Protein AF-A0AAE1MBM4-F1 (afdb_monomer_lite)

InterPro domains:
  IPR029063 S-adenosyl-L-methionine-dependent methyltransferase superfamily [G3DSA:3.40.50.150] (3-66)
  IPR029063 S-adenosyl-L-methionine-dependent methyltransferase superfamily [SSF53335] (1-65)

Secondary structure (DSSP, 8-state):
-GGGGHHHHHHHHHHSPPPPHHHHHHHHTTSS--SEEEEET-TTSHHHHHHHTT-SEEEEE-SS--

Foldseek 3Di:
DQVVCPVVLVVCVVPPDADDLVVLVVVLVPDPDQAEDEAEQCRVVRVVVSSVVGHVYYHYDHPHDD

Radius of gyration: 13.25 Å; chains: 1; bounding box: 31×20×35 Å

Organism: NCBI:txid499986

pLDDT: mean 87.33, std 11.78, range [49.25, 98.06]

Sequence (66 aa):
MAEHFLKQAKQYSDSRPSYPSQLFCFIASKTPSHQLAWDVGTGTVQAAQSLAEIYENVIGTDASEK

Structure (mmCIF, N/CA/C/O backbone):
data_AF-A0AAE1MBM4-F1
#
_entry.id   AF-A0AAE1MBM4-F1
#
loop_
_atom_site.group_PDB
_atom_site.id
_atom_site.type_symbol
_atom_site.label_atom_id
_atom_site.label_alt_id
_atom_site.label_comp_id
_atom_site.label_asym_id
_atom_site.label_entity_id
_atom_site.label_seq_id
_atom_site.pdbx_PDB_ins_code
_atom_site.Cartn_x
_atom_site.Cartn_y
_atom_site.Cartn_z
_atom_site.occupancy
_atom_site.B_iso_or_equiv
_atom_site.auth_seq_id
_atom_site.auth_comp_id
_atom_site.auth_asym_id
_atom_site.auth_atom_id
_atom_site.pdbx_PDB_model_num
ATOM 1 N N . MET A 1 1 ? 21.783 6.128 -10.090 1.00 49.25 1 MET A N 1
ATOM 2 C CA . MET A 1 1 ? 21.229 4.756 -10.219 1.00 49.25 1 MET A CA 1
ATOM 3 C C . MET A 1 1 ? 19.740 4.786 -10.563 1.00 49.25 1 MET A C 1
ATOM 5 O O . MET A 1 1 ? 19.363 4.082 -11.487 1.00 49.25 1 MET A O 1
ATOM 9 N N . ALA A 1 2 ? 18.919 5.613 -9.900 1.00 57.59 2 ALA A N 1
ATOM 10 C CA . ALA A 1 2 ? 17.477 5.685 -10.165 1.00 57.59 2 ALA A CA 1
ATOM 11 C C . ALA A 1 2 ? 17.092 6.266 -11.548 1.00 57.59 2 ALA A C 1
ATOM 13 O O . ALA A 1 2 ? 16.143 5.790 -12.162 1.00 57.59 2 ALA A O 1
ATOM 14 N N . GLU A 1 3 ? 17.867 7.207 -12.103 1.00 59.09 3 GLU A N 1
ATOM 15 C CA . GLU A 1 3 ? 17.556 7.840 -13.403 1.00 59.09 3 GLU A CA 1
ATOM 16 C C . GLU A 1 3 ? 17.584 6.891 -14.616 1.00 59.09 3 GLU A C 1
ATOM 18 O O . GLU A 1 3 ? 16.959 7.161 -15.642 1.00 59.09 3 GLU A O 1
ATOM 23 N N . HIS A 1 4 ? 18.283 5.753 -14.523 1.00 62.56 4 HIS A N 1
ATOM 24 C CA . HIS A 1 4 ? 18.444 4.841 -15.660 1.00 62.56 4 HIS A CA 1
ATOM 25 C C . HIS A 1 4 ? 17.139 4.174 -16.109 1.00 62.56 4 HIS A C 1
ATOM 27 O O . HIS A 1 4 ? 17.074 3.707 -17.245 1.00 62.56 4 HIS A O 1
ATOM 33 N N . PHE A 1 5 ? 16.112 4.158 -15.253 1.00 67.31 5 PHE A N 1
ATOM 34 C CA . PHE A 1 5 ? 14.856 3.446 -15.499 1.00 67.31 5 PHE A CA 1
ATOM 35 C C . PHE A 1 5 ? 13.670 4.359 -15.823 1.00 67.31 5 PHE A C 1
ATOM 37 O O . PHE A 1 5 ? 12.569 3.862 -16.058 1.00 67.31 5 PHE A O 1
ATOM 44 N N . LEU A 1 6 ? 13.877 5.679 -15.909 1.00 68.25 6 LEU A N 1
ATOM 45 C CA . LEU A 1 6 ? 12.806 6.644 -16.193 1.00 68.25 6 LEU A CA 1
ATOM 46 C C . LEU A 1 6 ? 12.094 6.345 -17.522 1.00 68.25 6 LEU A C 1
ATOM 48 O O . LEU A 1 6 ? 10.870 6.398 -17.611 1.00 68.25 6 LEU A O 1
ATOM 52 N N . LYS A 1 7 ? 12.845 5.941 -18.557 1.00 70.12 7 LYS A N 1
ATOM 53 C CA . LYS A 1 7 ? 12.266 5.576 -19.864 1.00 70.12 7 LYS A CA 1
ATOM 54 C C . LYS A 1 7 ? 11.434 4.292 -19.807 1.00 70.12 7 LYS A C 1
ATOM 56 O O . LYS A 1 7 ? 10.480 4.153 -20.567 1.00 70.12 7 LYS A O 1
ATOM 61 N N . GLN A 1 8 ? 11.786 3.363 -18.921 1.00 81.12 8 GLN A N 1
ATOM 62 C CA . GLN A 1 8 ? 11.098 2.084 -18.753 1.00 81.12 8 GLN A CA 1
ATOM 63 C C . GLN A 1 8 ? 9.938 2.173 -17.758 1.00 81.12 8 GLN A C 1
ATOM 65 O O . GLN A 1 8 ? 9.072 1.307 -17.792 1.00 81.12 8 GLN A O 1
ATOM 70 N N . ALA A 1 9 ? 9.865 3.218 -16.925 1.00 77.50 9 ALA A N 1
ATOM 71 C CA . ALA A 1 9 ? 8.834 3.383 -15.899 1.00 77.50 9 ALA A CA 1
ATOM 72 C C . ALA A 1 9 ? 7.405 3.312 -16.466 1.00 77.50 9 ALA A C 1
ATOM 74 O O . ALA A 1 9 ? 6.537 2.671 -15.875 1.00 77.50 9 ALA A O 1
ATOM 75 N N . LYS A 1 10 ? 7.170 3.882 -17.657 1.00 77.06 10 LYS A N 1
ATOM 76 C CA . LYS A 1 10 ? 5.870 3.785 -18.339 1.00 77.06 10 LYS A CA 1
ATOM 77 C C . LYS A 1 10 ? 5.532 2.346 -18.738 1.00 77.06 10 LYS A C 1
ATOM 79 O O . LYS A 1 10 ? 4.468 1.846 -18.398 1.00 77.06 10 LYS A O 1
ATOM 84 N N . GLN A 1 11 ? 6.463 1.663 -19.403 1.00 80.38 11 GLN A N 1
ATOM 85 C CA . GLN A 1 11 ? 6.281 0.262 -19.801 1.00 80.38 11 GLN A CA 1
ATOM 86 C C . GLN A 1 11 ? 6.131 -0.655 -18.582 1.00 80.38 11 GLN A C 1
ATOM 88 O O . GLN A 1 11 ? 5.357 -1.608 -18.614 1.00 80.38 11 GLN A O 1
ATOM 93 N N . TYR A 1 12 ? 6.845 -0.350 -17.499 1.00 78.44 12 TYR A N 1
ATOM 94 C CA . TYR A 1 12 ? 6.722 -1.039 -16.224 1.00 78.44 12 TYR A CA 1
ATOM 95 C C . TYR A 1 12 ? 5.318 -0.859 -15.641 1.00 78.44 12 TYR A C 1
ATOM 97 O O . TYR A 1 12 ? 4.694 -1.850 -15.288 1.00 78.44 12 TYR A O 1
ATOM 105 N N . SER A 1 13 ? 4.778 0.363 -15.626 1.00 79.88 13 SER A N 1
ATOM 106 C CA . SER A 1 13 ? 3.401 0.617 -15.183 1.00 79.88 13 SER A CA 1
ATOM 107 C C . SER A 1 13 ? 2.369 -0.194 -15.967 1.00 79.88 13 SER A C 1
ATOM 109 O O . SER A 1 13 ? 1.472 -0.776 -15.366 1.00 79.88 13 SER A O 1
ATOM 111 N N . ASP A 1 14 ? 2.507 -0.244 -17.294 1.00 81.06 14 ASP A N 1
ATOM 112 C CA . ASP A 1 14 ? 1.533 -0.890 -18.182 1.00 81.06 14 ASP A CA 1
ATOM 113 C C . ASP A 1 14 ? 1.593 -2.429 -18.123 1.00 81.06 14 ASP A C 1
ATOM 115 O O . ASP A 1 14 ? 0.600 -3.104 -18.387 1.00 81.06 14 ASP A O 1
ATOM 119 N N . SER A 1 15 ? 2.758 -2.999 -17.791 1.00 84.31 15 SER A N 1
ATOM 120 C CA . SER A 1 15 ? 2.987 -4.454 -17.774 1.00 84.31 15 SER A CA 1
ATOM 121 C C . SER A 1 15 ? 2.956 -5.080 -16.379 1.00 84.31 15 SER A C 1
ATOM 123 O O . SER A 1 15 ? 2.910 -6.308 -16.258 1.00 84.31 15 SER A O 1
ATOM 125 N N . ARG A 1 16 ? 2.985 -4.270 -15.315 1.00 84.00 16 ARG A N 1
ATOM 126 C CA . ARG A 1 16 ? 3.023 -4.766 -13.939 1.00 84.00 16 ARG A CA 1
ATOM 127 C C . ARG A 1 16 ? 1.649 -5.297 -1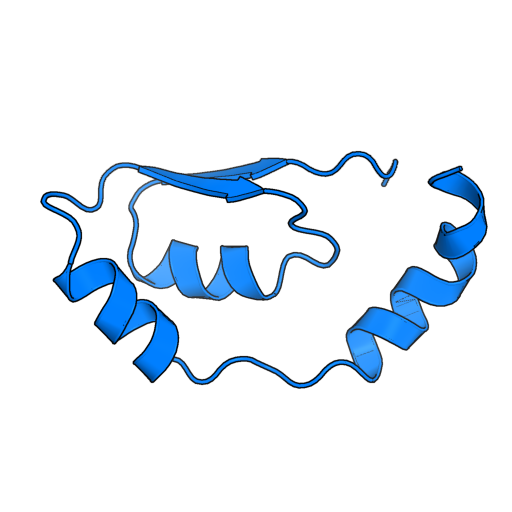3.506 1.00 84.00 16 ARG A C 1
ATOM 129 O O . ARG A 1 16 ? 0.658 -4.570 -13.596 1.00 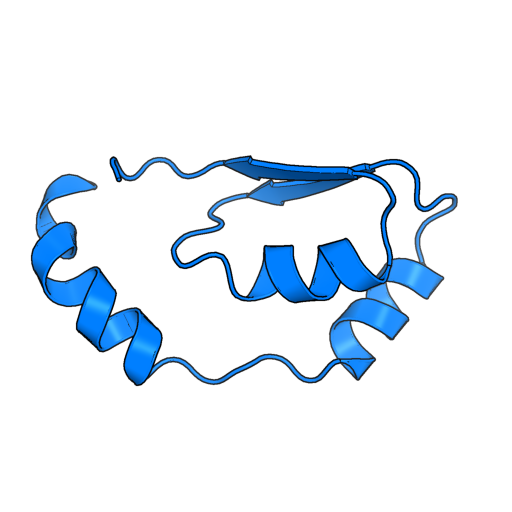84.00 16 ARG A O 1
ATOM 136 N N . PRO A 1 17 ? 1.575 -6.528 -12.968 1.00 85.88 17 PRO A N 1
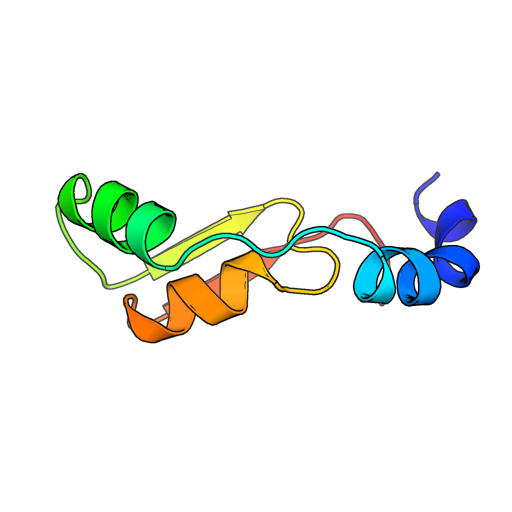ATOM 137 C CA . PRO A 1 17 ? 0.346 -7.057 -12.392 1.00 85.88 17 PRO A CA 1
ATOM 138 C C . PRO A 1 17 ? -0.209 -6.142 -11.301 1.00 85.88 17 PRO A C 1
ATOM 140 O O . PRO A 1 17 ? 0.545 -5.648 -10.462 1.00 85.88 17 PRO A O 1
ATOM 143 N N . SER A 1 18 ? -1.528 -5.954 -11.297 1.00 86.56 18 SER A N 1
ATOM 144 C CA . SER A 1 18 ? -2.195 -5.227 -10.220 1.00 86.56 18 SER A CA 1
ATOM 145 C C . SER A 1 18 ? -2.414 -6.097 -8.995 1.00 86.56 18 SER A C 1
ATOM 147 O O . SER A 1 18 ? -2.572 -7.317 -9.084 1.00 86.56 18 SER A O 1
ATOM 149 N N . TYR A 1 19 ? -2.441 -5.444 -7.841 1.00 90.00 19 TYR A N 1
ATOM 150 C CA . TYR A 1 19 ? -2.776 -6.082 -6.583 1.00 90.00 19 TYR A CA 1
ATOM 151 C C . TYR A 1 19 ? -4.298 -6.238 -6.456 1.00 90.00 19 TYR A C 1
ATOM 153 O O . TYR A 1 19 ? -5.039 -5.311 -6.788 1.00 90.00 19 TYR A O 1
ATOM 161 N N . PRO A 1 20 ? -4.788 -7.382 -5.954 1.00 92.75 20 PRO A N 1
ATOM 162 C CA . PRO A 1 20 ? -6.197 -7.532 -5.616 1.00 92.75 20 PRO A CA 1
ATOM 163 C C . PRO A 1 20 ? -6.544 -6.676 -4.388 1.00 92.75 20 PRO A C 1
ATOM 165 O O . PRO A 1 20 ? -5.761 -6.606 -3.440 1.00 92.75 20 PRO A O 1
ATOM 168 N N . SER A 1 21 ? -7.739 -6.080 -4.353 1.00 92.12 21 SER A N 1
ATOM 169 C CA . SER A 1 21 ? -8.188 -5.240 -3.227 1.00 92.12 21 SER A CA 1
ATOM 170 C C . SER A 1 21 ? -8.190 -5.986 -1.886 1.00 92.12 21 SER A C 1
ATOM 172 O O . SER A 1 21 ? -7.873 -5.414 -0.844 1.00 92.12 21 SER A O 1
ATOM 174 N N . GLN A 1 22 ? -8.438 -7.299 -1.912 1.00 95.56 22 GLN A N 1
ATOM 175 C CA . GLN A 1 22 ? -8.424 -8.181 -0.744 1.00 95.56 22 GLN A CA 1
ATOM 176 C C . GLN A 1 22 ? -7.083 -8.165 -0.001 1.00 95.56 22 GLN A C 1
ATOM 178 O O . GLN A 1 22 ? -7.068 -8.346 1.217 1.00 95.56 22 GLN A O 1
ATOM 183 N N . LEU A 1 23 ? -5.969 -7.928 -0.703 1.00 95.94 23 LEU A N 1
ATOM 184 C CA . LEU A 1 23 ? -4.658 -7.782 -0.073 1.00 95.94 23 LEU A CA 1
ATOM 185 C C . LEU A 1 23 ? -4.652 -6.592 0.892 1.00 95.94 23 LEU A C 1
ATOM 187 O O . LEU A 1 23 ? -4.241 -6.728 2.043 1.00 95.94 23 LEU A O 1
ATOM 191 N N . PHE A 1 24 ? -5.146 -5.440 0.443 1.00 96.12 24 PHE A N 1
ATOM 192 C CA . PHE A 1 24 ? -5.151 -4.220 1.245 1.00 96.12 24 PHE A CA 1
ATOM 193 C C . PHE A 1 24 ? -6.204 -4.267 2.349 1.00 96.12 24 PHE A C 1
ATOM 195 O O . PHE A 1 24 ? -5.913 -3.850 3.467 1.00 96.12 24 PHE A O 1
ATOM 202 N N . CYS A 1 25 ? -7.368 -4.879 2.102 1.00 95.81 25 CYS A N 1
ATOM 203 C CA . CYS A 1 25 ? -8.338 -5.159 3.164 1.00 95.81 25 CYS A CA 1
ATOM 204 C C . CYS A 1 25 ? -7.734 -6.048 4.260 1.00 95.81 25 CYS A C 1
ATOM 206 O O . CYS A 1 25 ? -7.924 -5.791 5.449 1.00 95.81 25 CYS A O 1
ATOM 208 N N . PHE A 1 26 ? -6.977 -7.083 3.878 1.00 97.44 26 PHE A N 1
ATOM 209 C CA . PHE A 1 26 ? -6.296 -7.941 4.840 1.00 97.44 26 PHE A CA 1
ATOM 210 C C . PHE A 1 26 ? -5.256 -7.161 5.651 1.00 97.44 26 PHE A C 1
ATOM 212 O O . PHE A 1 26 ? -5.268 -7.256 6.876 1.00 97.44 26 PHE A O 1
ATOM 219 N N . ILE A 1 27 ? -4.405 -6.357 5.008 1.00 95.88 27 ILE A N 1
ATOM 220 C CA . ILE A 1 27 ? -3.405 -5.525 5.698 1.00 95.88 27 ILE A CA 1
ATOM 221 C C . ILE A 1 27 ? -4.084 -4.555 6.674 1.00 95.88 27 ILE A C 1
ATOM 223 O O . ILE A 1 27 ? -3.715 -4.510 7.846 1.00 95.88 27 ILE A O 1
ATOM 227 N N . ALA A 1 28 ? -5.119 -3.845 6.228 1.00 96.81 28 ALA A N 1
ATOM 228 C CA . ALA A 1 28 ? -5.859 -2.895 7.053 1.00 96.81 28 ALA A CA 1
ATOM 229 C C . ALA A 1 28 ? -6.582 -3.563 8.232 1.00 96.81 28 ALA A C 1
ATOM 231 O O . ALA A 1 28 ? -6.716 -2.961 9.294 1.00 96.81 28 ALA A O 1
ATOM 232 N N . SER A 1 29 ? -6.989 -4.831 8.102 1.00 97.38 29 SER A N 1
ATOM 233 C CA . SER A 1 29 ? -7.543 -5.602 9.228 1.00 97.38 29 SER A CA 1
ATOM 234 C C . SER A 1 29 ? -6.528 -5.866 10.349 1.00 97.38 29 SER A C 1
ATOM 236 O O . SER A 1 29 ? -6.908 -6.283 11.443 1.00 97.38 29 SER A O 1
ATOM 238 N N . LYS A 1 30 ? -5.231 -5.677 10.076 1.00 97.81 30 LYS A N 1
ATOM 239 C CA . LYS A 1 30 ? -4.132 -5.879 11.029 1.00 97.81 30 LYS A CA 1
ATOM 240 C C . LYS A 1 30 ? -3.606 -4.580 11.622 1.00 97.81 30 LYS A C 1
ATOM 242 O O . LYS A 1 30 ? -2.742 -4.642 12.495 1.00 97.81 30 LYS A O 1
ATOM 247 N N . THR A 1 31 ? -4.102 -3.425 11.188 1.00 96.81 31 THR A N 1
ATOM 248 C CA . THR A 1 31 ? -3.689 -2.138 11.743 1.00 96.81 31 THR A CA 1
ATOM 249 C C . THR A 1 31 ? -4.671 -1.658 12.813 1.00 96.81 31 THR A C 1
ATOM 251 O O . THR A 1 31 ? -5.878 -1.858 12.694 1.00 96.81 31 THR A O 1
ATOM 254 N N . PRO A 1 32 ? -4.175 -1.014 13.884 1.00 96.31 32 PRO A N 1
ATOM 255 C CA . PRO A 1 32 ? -5.028 -0.522 14.965 1.00 96.31 32 PRO A CA 1
ATOM 256 C C . PRO A 1 32 ? -5.814 0.745 14.589 1.00 96.31 32 PRO A C 1
ATOM 258 O O . PRO A 1 32 ? -6.746 1.113 15.296 1.00 96.31 32 PRO A O 1
ATOM 261 N N . SER A 1 33 ? -5.426 1.441 13.514 1.00 96.38 33 SER A N 1
ATOM 262 C CA . SER A 1 33 ? -6.128 2.616 12.990 1.00 96.38 33 SER A CA 1
ATOM 263 C C . SER A 1 33 ? -5.823 2.829 11.505 1.00 96.38 33 SER A C 1
ATOM 265 O O . SER A 1 33 ? -4.844 2.279 10.987 1.00 96.38 33 SER A O 1
ATOM 267 N N . HIS A 1 34 ? -6.638 3.658 10.846 1.00 97.56 34 HIS A N 1
ATOM 268 C CA . HIS A 1 34 ? -6.551 3.956 9.409 1.00 97.56 34 HIS A CA 1
ATOM 269 C C . HIS A 1 34 ? -6.251 5.436 9.111 1.00 97.56 34 HIS A C 1
ATOM 271 O O . HIS A 1 34 ? -6.577 5.939 8.047 1.00 97.56 34 HIS A O 1
ATOM 277 N N . GLN A 1 35 ? -5.585 6.143 10.031 1.00 98.06 35 GLN A N 1
ATOM 278 C CA . GLN A 1 35 ? -5.278 7.577 9.874 1.00 98.06 35 GLN A CA 1
ATOM 279 C C . GLN A 1 35 ? -4.205 7.861 8.810 1.00 98.06 35 GLN A C 1
ATOM 281 O O . GLN A 1 35 ? -4.288 8.844 8.076 1.00 98.06 35 GLN A O 1
ATOM 286 N N . LEU A 1 36 ? -3.168 7.020 8.746 1.00 97.31 36 LEU A N 1
ATOM 287 C CA . LEU A 1 36 ? -2.032 7.216 7.850 1.00 97.31 36 LEU A CA 1
ATOM 288 C C . LEU A 1 36 ? -1.434 5.875 7.414 1.00 97.31 36 LEU A C 1
ATOM 290 O O . LEU A 1 36 ? -1.117 5.034 8.256 1.00 97.31 36 LEU A O 1
ATOM 294 N N . ALA A 1 37 ? -1.214 5.724 6.110 1.00 97.38 37 ALA A N 1
ATOM 295 C CA . ALA A 1 37 ? -0.346 4.703 5.533 1.00 97.38 37 ALA A CA 1
ATOM 296 C C . ALA A 1 37 ? 0.878 5.347 4.862 1.00 97.38 37 ALA A C 1
ATOM 298 O O . ALA A 1 37 ? 0.789 6.426 4.274 1.00 97.38 37 ALA A O 1
ATOM 299 N N . TRP A 1 38 ? 2.024 4.669 4.932 1.00 96.19 38 TRP A N 1
ATOM 300 C CA . TRP A 1 38 ? 3.249 5.064 4.235 1.00 96.19 38 TRP A CA 1
ATOM 301 C C . TRP A 1 38 ? 3.616 3.995 3.199 1.00 96.19 38 TRP A C 1
ATOM 303 O O . TRP A 1 38 ? 3.916 2.859 3.562 1.00 96.19 38 TRP A O 1
ATOM 313 N N . ASP A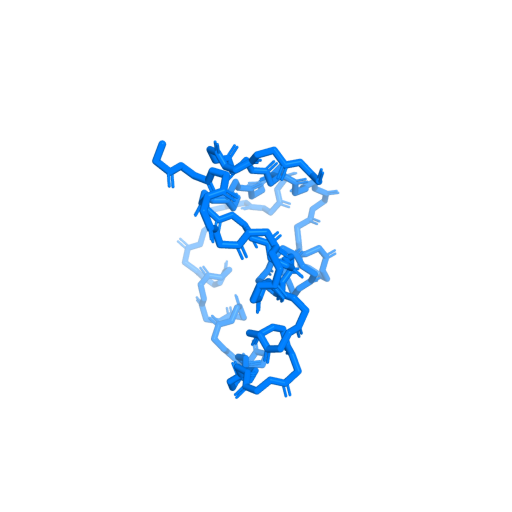 1 39 ? 3.562 4.359 1.918 1.00 95.00 39 ASP A N 1
ATOM 314 C CA . ASP A 1 39 ? 3.950 3.525 0.779 1.00 95.00 39 ASP A CA 1
ATOM 315 C C . ASP A 1 39 ? 5.404 3.832 0.376 1.00 95.00 39 ASP A C 1
ATOM 317 O O . ASP A 1 39 ? 5.711 4.880 -0.207 1.00 95.00 39 ASP A O 1
ATOM 321 N N . VAL A 1 40 ? 6.322 2.936 0.747 1.00 93.88 40 VAL A N 1
ATOM 322 C CA . VAL A 1 40 ? 7.768 3.079 0.514 1.00 93.88 40 VAL A CA 1
ATOM 323 C C . VAL A 1 40 ? 8.152 2.418 -0.806 1.00 93.88 40 VAL A C 1
ATOM 325 O O . VAL A 1 40 ? 7.902 1.231 -0.996 1.00 93.88 40 VAL A O 1
ATOM 328 N N . GLY A 1 41 ? 8.817 3.159 -1.693 1.00 89.56 41 GLY A N 1
ATOM 329 C CA . GLY A 1 41 ? 9.065 2.715 -3.066 1.00 89.56 41 GLY A CA 1
ATOM 330 C C . GLY A 1 41 ? 7.777 2.715 -3.889 1.00 89.56 41 GLY A C 1
ATOM 331 O O . GLY A 1 41 ? 7.493 1.743 -4.58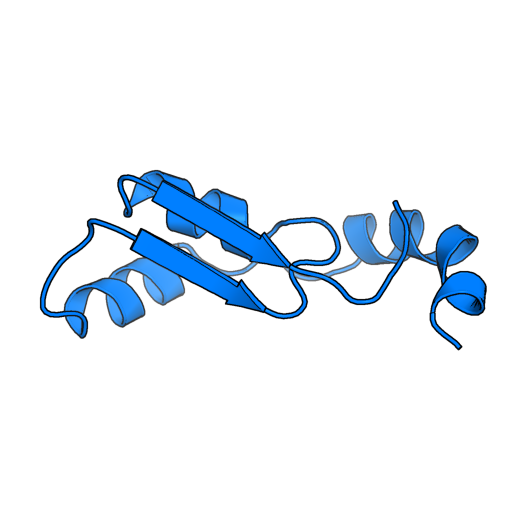8 1.00 89.56 41 GLY A O 1
ATOM 332 N N . THR A 1 42 ? 6.966 3.774 -3.744 1.00 89.06 42 THR A N 1
ATOM 333 C CA . THR A 1 42 ? 5.613 3.846 -4.324 1.00 89.06 42 THR A CA 1
ATOM 334 C C . THR A 1 42 ? 5.612 3.729 -5.853 1.00 89.06 42 THR A C 1
ATOM 336 O O . THR A 1 42 ? 4.618 3.299 -6.442 1.00 89.06 42 THR A O 1
ATOM 339 N N . GLY A 1 43 ? 6.725 4.061 -6.517 1.00 86.12 43 GLY A N 1
ATOM 340 C CA . GLY A 1 43 ? 6.902 3.963 -7.960 1.00 86.12 43 GLY A CA 1
ATOM 341 C C . GLY A 1 43 ? 5.754 4.623 -8.718 1.00 86.12 43 GLY A C 1
ATOM 342 O O . GLY A 1 43 ? 5.471 5.807 -8.555 1.00 86.12 43 GLY A O 1
ATOM 343 N N . THR A 1 44 ? 5.045 3.834 -9.527 1.00 82.19 44 THR A N 1
ATOM 344 C CA . THR A 1 44 ? 3.877 4.284 -10.303 1.00 82.19 44 THR A CA 1
ATOM 345 C C . THR A 1 44 ? 2.558 4.262 -9.512 1.00 82.19 44 THR A C 1
ATOM 347 O O . THR A 1 44 ? 1.479 4.296 -10.098 1.00 82.19 44 THR A O 1
ATOM 350 N N . VAL A 1 45 ? 2.633 4.266 -8.174 1.00 84.19 45 VAL A N 1
ATOM 351 C CA . VAL A 1 45 ? 1.548 4.600 -7.225 1.00 84.19 45 VAL A CA 1
ATOM 352 C C . VAL A 1 45 ? 0.407 3.566 -7.170 1.00 84.19 45 VAL A C 1
ATOM 354 O O . VAL A 1 45 ? -0.665 3.819 -6.628 1.00 84.19 45 VAL A O 1
ATOM 357 N N . GLN A 1 46 ? 0.619 2.357 -7.692 1.00 85.31 46 GLN A N 1
ATOM 358 C CA . GLN A 1 46 ? -0.423 1.323 -7.753 1.00 85.31 46 GLN A CA 1
ATOM 359 C C . GLN A 1 46 ? -0.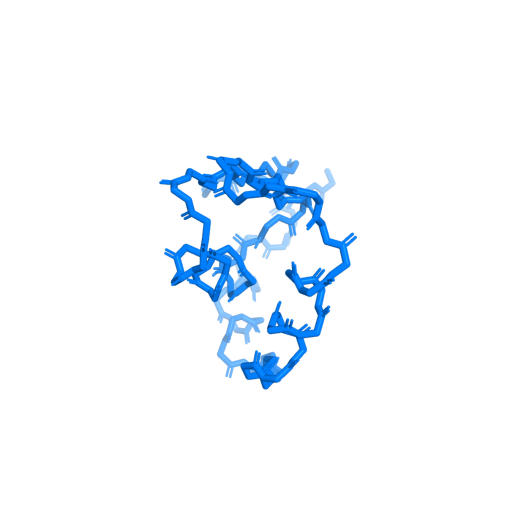910 0.870 -6.362 1.00 85.31 46 GLN A C 1
ATOM 361 O O . GLN A 1 46 ? -2.104 0.656 -6.168 1.00 85.31 46 GLN A O 1
ATOM 366 N N . ALA A 1 47 ? -0.002 0.740 -5.388 1.00 89.69 47 ALA A N 1
ATOM 367 C CA . ALA A 1 47 ? -0.356 0.364 -4.017 1.00 89.69 47 ALA A CA 1
ATOM 368 C C . ALA A 1 47 ? -0.951 1.542 -3.234 1.00 89.69 47 ALA A C 1
ATOM 370 O O . ALA A 1 47 ? -1.996 1.392 -2.602 1.00 89.69 47 ALA A O 1
ATOM 371 N N . ALA A 1 48 ? -0.340 2.726 -3.330 1.00 91.69 48 ALA A N 1
ATOM 372 C CA . ALA A 1 48 ? -0.849 3.947 -2.715 1.00 91.69 48 ALA A CA 1
ATOM 373 C C . ALA A 1 48 ? -2.301 4.277 -3.108 1.00 91.69 48 ALA A C 1
ATOM 375 O O . ALA A 1 48 ? -3.062 4.711 -2.246 1.00 91.69 48 ALA A O 1
ATOM 376 N N . GLN A 1 49 ? -2.722 4.022 -4.354 1.00 92.31 49 GLN A N 1
ATOM 377 C CA . GLN A 1 49 ? -4.127 4.197 -4.757 1.00 92.31 49 GLN A CA 1
ATOM 378 C C . GLN A 1 49 ? -5.075 3.278 -3.979 1.00 92.31 49 GLN A C 1
ATOM 380 O O . GLN A 1 49 ? -6.066 3.748 -3.434 1.00 92.31 49 GLN A O 1
ATOM 385 N N . SER A 1 50 ? -4.748 1.988 -3.867 1.00 93.62 50 SER A N 1
ATOM 386 C CA . SER A 1 50 ? -5.578 1.039 -3.111 1.00 93.62 50 SER A CA 1
ATOM 387 C C . SER A 1 50 ? -5.574 1.329 -1.605 1.00 93.62 50 SER A C 1
ATOM 389 O O . SER A 1 50 ? -6.570 1.110 -0.924 1.00 93.62 50 SER A O 1
ATOM 391 N N . LEU A 1 51 ? -4.464 1.847 -1.068 1.00 94.38 51 LEU A N 1
ATOM 392 C CA . LEU A 1 51 ? -4.386 2.295 0.324 1.00 94.38 51 LEU A CA 1
ATOM 393 C C . LEU A 1 51 ? -5.250 3.537 0.577 1.00 94.38 51 LEU A C 1
ATOM 395 O O . LEU A 1 51 ? -5.830 3.642 1.653 1.00 94.38 51 LEU A O 1
ATOM 399 N N . ALA A 1 52 ? -5.379 4.443 -0.396 1.00 95.25 52 ALA A N 1
ATOM 400 C CA . ALA A 1 52 ? -6.178 5.664 -0.268 1.00 95.25 52 ALA A CA 1
ATOM 401 C C . ALA A 1 52 ? -7.693 5.398 -0.221 1.00 95.25 52 ALA A C 1
ATOM 403 O O . ALA A 1 52 ? -8.453 6.249 0.228 1.00 95.25 52 ALA A O 1
ATOM 404 N N . GLU A 1 53 ? -8.139 4.212 -0.642 1.00 95.50 53 GLU A N 1
ATOM 405 C CA . GLU A 1 53 ? -9.527 3.773 -0.459 1.00 95.50 53 GLU A CA 1
ATOM 406 C C . GLU A 1 53 ? -9.836 3.378 0.997 1.00 95.50 53 GLU A C 1
ATOM 408 O O . GLU A 1 53 ? -11.004 3.279 1.371 1.00 95.50 53 GLU A O 1
ATOM 413 N N . ILE A 1 54 ? -8.806 3.131 1.817 1.00 96.69 54 ILE A N 1
ATOM 414 C CA . ILE A 1 54 ? -8.946 2.582 3.174 1.00 96.69 54 ILE A CA 1
ATOM 415 C C . ILE A 1 54 ? -8.427 3.551 4.246 1.00 96.69 54 ILE A C 1
ATOM 417 O O . ILE A 1 54 ? -9.015 3.638 5.322 1.00 96.69 54 ILE A O 1
ATOM 421 N N . TYR A 1 55 ? -7.328 4.259 3.977 1.00 97.56 55 TYR A N 1
ATOM 422 C CA . TYR A 1 55 ? -6.671 5.161 4.922 1.00 97.56 55 TYR A CA 1
ATOM 423 C C . TYR A 1 55 ? -6.995 6.624 4.620 1.00 97.56 55 TYR A C 1
ATOM 425 O O . TYR A 1 55 ? -7.026 7.031 3.463 1.00 97.56 55 TYR A O 1
ATOM 433 N N . GLU A 1 56 ? -7.155 7.432 5.669 1.00 97.62 56 GLU A N 1
ATOM 434 C CA . GLU A 1 56 ? -7.444 8.869 5.553 1.00 97.62 56 GLU A CA 1
ATOM 435 C C . GLU A 1 56 ? -6.323 9.625 4.831 1.00 97.62 56 GLU A C 1
ATOM 437 O O . GLU A 1 56 ? -6.583 10.532 4.043 1.00 97.62 56 GLU A O 1
ATOM 442 N N . ASN A 1 57 ? -5.070 9.245 5.093 1.00 97.38 57 ASN A N 1
ATOM 443 C CA . ASN A 1 57 ? -3.897 9.817 4.451 1.00 97.38 57 ASN A CA 1
ATOM 444 C C . ASN A 1 57 ? -2.967 8.713 3.954 1.00 97.38 57 ASN A C 1
ATOM 446 O O . ASN A 1 57 ? -2.723 7.720 4.643 1.00 97.38 57 ASN A O 1
ATOM 450 N N . VAL A 1 58 ? -2.376 8.930 2.781 1.00 96.88 58 VAL A N 1
ATOM 451 C CA . VAL A 1 58 ? -1.330 8.065 2.233 1.00 96.88 58 VAL A CA 1
ATOM 452 C C . VAL A 1 58 ? -0.152 8.925 1.811 1.00 96.88 58 VAL A C 1
ATOM 454 O O . VAL A 1 58 ? -0.292 9.831 0.992 1.00 96.88 58 VAL A O 1
ATOM 457 N N . ILE A 1 59 ? 1.021 8.634 2.366 1.00 96.19 59 ILE A N 1
ATOM 458 C CA . ILE A 1 59 ? 2.282 9.241 1.942 1.00 96.19 59 ILE A CA 1
ATOM 459 C C . ILE A 1 59 ? 3.007 8.220 1.075 1.00 96.19 59 ILE A C 1
ATOM 461 O O . ILE A 1 59 ? 3.295 7.122 1.536 1.00 96.19 59 ILE A O 1
ATOM 465 N N . GLY A 1 60 ? 3.308 8.578 -0.170 1.00 94.00 60 GLY A N 1
ATOM 466 C CA . GLY A 1 60 ? 4.167 7.789 -1.049 1.00 94.00 60 GLY A CA 1
ATOM 467 C C . GLY A 1 60 ? 5.559 8.405 -1.118 1.00 94.00 60 GLY A C 1
ATOM 468 O O . GLY A 1 60 ? 5.686 9.597 -1.400 1.00 94.00 60 GLY A O 1
ATOM 469 N N . THR A 1 61 ? 6.605 7.618 -0.876 1.00 93.69 61 THR A N 1
ATOM 470 C CA . THR A 1 61 ? 7.999 8.055 -1.066 1.00 93.69 61 THR A CA 1
ATOM 471 C C . THR A 1 61 ? 8.699 7.131 -2.043 1.00 93.69 61 THR A C 1
ATOM 473 O O . THR A 1 61 ? 8.604 5.915 -1.893 1.00 93.69 61 THR A O 1
ATOM 476 N N . ASP A 1 62 ? 9.447 7.689 -2.988 1.00 89.75 62 ASP A N 1
ATOM 477 C CA . ASP A 1 62 ? 10.327 6.931 -3.875 1.00 89.75 62 ASP A CA 1
ATOM 478 C C . ASP A 1 62 ? 11.701 7.607 -3.962 1.00 89.75 62 ASP A C 1
ATOM 480 O O . ASP A 1 62 ? 11.818 8.816 -3.762 1.00 89.75 62 ASP A O 1
ATOM 484 N N . ALA A 1 63 ? 12.738 6.814 -4.221 1.00 87.38 63 ALA A N 1
ATOM 485 C CA . ALA A 1 63 ? 14.091 7.303 -4.462 1.00 87.38 63 ALA A CA 1
ATOM 486 C C . ALA A 1 63 ? 14.307 7.706 -5.932 1.00 87.38 63 ALA A C 1
ATOM 488 O O . ALA A 1 63 ? 15.323 8.328 -6.247 1.00 87.38 63 ALA A O 1
ATOM 489 N N . SER A 1 64 ? 13.397 7.333 -6.837 1.00 80.75 64 SER A N 1
ATOM 490 C CA . SER A 1 64 ? 13.385 7.832 -8.208 1.00 80.75 64 SER A CA 1
ATOM 491 C C . SER A 1 64 ? 12.836 9.250 -8.284 1.00 80.75 64 SER A C 1
ATOM 493 O O . SER A 1 64 ? 11.817 9.566 -7.669 1.00 80.75 64 SER A O 1
ATOM 495 N N . GLU A 1 65 ? 13.476 10.084 -9.101 1.00 70.31 65 GLU A N 1
ATOM 496 C CA . GLU A 1 65 ? 12.868 11.337 -9.545 1.00 70.31 65 GLU A CA 1
ATOM 497 C C . GLU A 1 65 ? 11.608 11.055 -10.381 1.00 70.31 65 GLU A C 1
ATOM 499 O O . GLU A 1 65 ? 11.451 9.964 -10.935 1.00 70.31 65 GLU A O 1
ATOM 504 N N . LYS A 1 66 ? 10.690 12.026 -10.416 1.00 57.62 66 LYS A N 1
ATOM 505 C CA . LYS A 1 66 ? 9.443 11.942 -11.189 1.00 57.62 66 LYS A CA 1
ATOM 506 C C . LYS A 1 66 ? 9.678 12.044 -12.691 1.00 57.62 66 LYS A C 1
ATOM 508 O O . LYS A 1 66 ? 10.488 12.904 -13.096 1.00 57.62 66 LYS A O 1
#